Protein AF-A0A371X5X3-F1 (afdb_monomer_lite)

Radius of gyration: 15.96 Å; chains: 1; bounding box: 34×30×43 Å

Structure (mmCIF, N/CA/C/O backbone):
data_AF-A0A371X5X3-F1
#
_entry.id   AF-A0A371X5X3-F1
#
loop_
_atom_site.group_PDB
_atom_site.id
_atom_site.type_symbol
_atom_site.label_atom_id
_atom_site.label_alt_id
_atom_site.label_comp_id
_atom_site.label_asym_id
_atom_site.label_entity_id
_atom_site.label_seq_id
_atom_site.pdbx_PDB_ins_code
_atom_site.Cartn_x
_atom_site.Cartn_y
_atom_site.Cartn_z
_atom_site.occupancy
_atom_site.B_iso_or_equiv
_atom_site.auth_seq_id
_atom_site.auth_comp_id
_atom_site.auth_asym_id
_atom_site.auth_atom_id
_atom_site.pdbx_PDB_model_num
ATOM 1 N N . MET A 1 1 ? -7.468 -20.467 -25.601 1.00 44.75 1 MET A N 1
ATOM 2 C CA . MET A 1 1 ? -7.255 -19.458 -24.542 1.00 44.75 1 MET A CA 1
ATOM 3 C C . MET A 1 1 ? -5.903 -19.733 -23.915 1.00 44.75 1 MET A C 1
ATOM 5 O O . MET A 1 1 ? -5.757 -20.748 -23.249 1.00 44.75 1 MET A O 1
ATOM 9 N N . THR A 1 2 ? -4.894 -18.922 -24.226 1.00 41.81 2 THR A N 1
ATOM 10 C CA . THR A 1 2 ? -3.538 -19.065 -23.675 1.00 41.81 2 THR A CA 1
ATOM 11 C C . THR A 1 2 ? -3.431 -18.261 -22.377 1.00 41.81 2 THR A C 1
ATOM 13 O O . THR A 1 2 ? -4.088 -17.234 -22.216 1.00 41.81 2 THR A O 1
ATOM 16 N N . TYR A 1 3 ? -2.597 -18.715 -21.437 1.00 39.84 3 TYR A N 1
ATOM 17 C CA . TYR A 1 3 ? -2.362 -18.046 -20.145 1.00 39.84 3 TYR A CA 1
ATOM 18 C C . TYR A 1 3 ? -1.905 -16.574 -20.273 1.00 39.84 3 TYR A C 1
ATOM 20 O O . TYR A 1 3 ? -2.027 -15.816 -19.317 1.00 39.84 3 TYR A O 1
ATOM 28 N N . ALA A 1 4 ? -1.442 -16.151 -21.455 1.00 45.56 4 ALA A N 1
ATOM 29 C CA . ALA A 1 4 ? -1.018 -14.784 -21.753 1.00 45.56 4 ALA A CA 1
ATOM 30 C C . ALA A 1 4 ? -2.176 -13.764 -21.847 1.00 45.56 4 ALA A C 1
ATOM 32 O O . ALA A 1 4 ? -1.955 -12.571 -21.652 1.00 45.56 4 ALA A O 1
ATOM 33 N N . ASP A 1 5 ? -3.414 -14.203 -22.104 1.00 39.03 5 ASP A N 1
ATOM 34 C CA . ASP A 1 5 ? -4.563 -13.289 -22.227 1.00 39.03 5 ASP A CA 1
ATOM 35 C C . ASP A 1 5 ? -5.217 -12.937 -20.877 1.00 39.03 5 ASP A C 1
ATOM 37 O O . ASP A 1 5 ? -5.933 -11.940 -20.776 1.00 39.03 5 ASP A O 1
ATOM 41 N N . LEU A 1 6 ? -4.938 -13.701 -19.812 1.00 42.25 6 LEU A N 1
ATOM 42 C CA . LEU A 1 6 ? -5.361 -13.353 -18.447 1.00 42.25 6 LEU A CA 1
ATOM 43 C C . LEU A 1 6 ? -4.481 -12.259 -17.821 1.00 42.25 6 LEU A C 1
ATOM 45 O O . LEU A 1 6 ? -4.960 -11.506 -16.973 1.00 42.25 6 LEU A O 1
ATOM 49 N N . ASP A 1 7 ? -3.237 -12.118 -18.282 1.00 44.16 7 ASP A N 1
ATOM 50 C CA . ASP A 1 7 ? -2.264 -11.157 -17.744 1.00 44.16 7 ASP A CA 1
ATOM 51 C C . ASP A 1 7 ? -2.557 -9.709 -18.193 1.00 44.16 7 ASP A C 1
ATOM 53 O O . ASP A 1 7 ? -2.294 -8.734 -17.489 1.00 44.16 7 ASP A O 1
ATOM 57 N N . ARG A 1 8 ? -3.253 -9.545 -19.328 1.00 40.62 8 ARG A N 1
ATOM 58 C CA . ARG A 1 8 ? -3.649 -8.233 -19.873 1.00 40.62 8 ARG A CA 1
ATOM 59 C C . ARG A 1 8 ? -4.750 -7.509 -19.094 1.00 40.62 8 ARG A C 1
ATOM 61 O O . ARG A 1 8 ? -4.999 -6.339 -19.366 1.00 40.62 8 ARG A O 1
ATOM 68 N N . ARG A 1 9 ? -5.406 -8.151 -18.119 1.00 38.16 9 ARG A N 1
ATOM 69 C CA . ARG A 1 9 ? -6.354 -7.477 -17.204 1.00 38.16 9 ARG A CA 1
ATOM 70 C C . ARG A 1 9 ? -5.697 -6.934 -15.933 1.00 38.16 9 ARG A C 1
ATOM 72 O O . ARG A 1 9 ? -6.366 -6.257 -15.156 1.00 38.16 9 ARG A O 1
ATOM 79 N N . VAL A 1 10 ? -4.394 -7.161 -15.752 1.00 45.97 10 VAL A N 1
ATOM 80 C CA . VAL A 1 10 ? -3.581 -6.514 -14.711 1.00 45.97 10 VAL A CA 1
ATOM 81 C C . VAL A 1 10 ? -2.675 -5.448 -15.338 1.00 45.97 10 VAL A C 1
ATOM 83 O O . VAL A 1 10 ? -1.577 -5.176 -14.871 1.00 45.97 10 VAL A O 1
ATOM 86 N N . THR A 1 11 ? -3.129 -4.762 -16.388 1.00 46.25 11 THR A N 1
ATOM 87 C CA . THR A 1 11 ? -2.542 -3.463 -16.724 1.00 46.25 11 THR A CA 1
ATOM 88 C C . THR A 1 11 ? -2.871 -2.493 -15.593 1.00 46.25 11 THR A C 1
ATOM 90 O O . THR A 1 11 ? -3.970 -1.940 -15.544 1.00 46.25 11 THR A O 1
ATOM 93 N N . ARG A 1 12 ? -1.919 -2.237 -14.691 1.00 53.72 12 ARG A N 1
ATOM 94 C CA . ARG A 1 12 ? -1.919 -1.012 -13.877 1.00 53.72 12 ARG A CA 1
ATOM 95 C C . ARG A 1 12 ? -0.737 -0.119 -14.253 1.00 53.72 12 ARG A C 1
ATOM 97 O O . ARG A 1 12 ? 0.313 -0.226 -13.629 1.00 53.72 12 ARG A O 1
ATOM 104 N N . PRO A 1 13 ? -0.915 0.776 -15.239 1.00 53.69 13 PRO A N 1
ATOM 105 C CA . PRO A 1 13 ? 0.041 1.821 -15.573 1.00 53.69 13 PRO A CA 1
ATOM 106 C C . PRO A 1 13 ? -0.515 3.229 -15.263 1.00 53.69 13 PRO A C 1
ATOM 108 O O . PRO A 1 13 ? -1.724 3.443 -15.220 1.00 53.69 13 PRO A O 1
ATOM 111 N N . ALA A 1 14 ? 0.408 4.176 -15.056 1.00 48.75 14 ALA A N 1
ATOM 112 C CA . ALA A 1 14 ? 0.231 5.604 -14.754 1.00 48.75 14 ALA A CA 1
ATOM 113 C C . ALA A 1 14 ? -0.735 5.954 -13.598 1.00 48.75 14 ALA A C 1
ATOM 115 O O . ALA A 1 14 ? -1.873 6.373 -13.801 1.00 48.75 14 ALA A O 1
ATOM 116 N N . GLY A 1 15 ? -0.211 5.886 -12.366 1.00 63.66 15 GLY A N 1
ATOM 117 C CA . GLY A 1 15 ? -0.808 6.533 -11.193 1.00 63.66 15 GLY A CA 1
ATOM 118 C C . GLY A 1 15 ? -1.785 5.658 -10.417 1.00 63.66 15 GLY A C 1
ATOM 119 O O . GLY A 1 15 ? -2.845 6.141 -10.017 1.00 63.66 15 GLY A O 1
ATOM 120 N N . PHE A 1 16 ? -1.435 4.388 -10.179 1.00 81.31 16 PHE A N 1
ATOM 121 C CA . PHE A 1 16 ? -2.234 3.517 -9.324 1.00 81.31 16 PHE A CA 1
ATOM 122 C C . PHE A 1 16 ? -2.420 4.167 -7.950 1.00 81.31 16 PHE A C 1
ATOM 124 O O . PHE A 1 16 ? -1.448 4.442 -7.242 1.00 81.31 16 PHE A O 1
ATOM 131 N N . LYS A 1 17 ? -3.687 4.405 -7.606 1.00 86.94 17 LYS A N 1
ATOM 132 C CA . LYS A 1 17 ? -4.132 4.963 -6.333 1.00 86.94 17 LYS A CA 1
ATOM 133 C C . LYS A 1 17 ? -5.342 4.188 -5.841 1.00 86.94 17 LYS A C 1
ATOM 135 O O . LYS A 1 17 ? -6.270 3.903 -6.597 1.00 86.94 17 LYS A O 1
ATOM 140 N N . LEU A 1 18 ? -5.327 3.848 -4.566 1.00 86.56 18 LEU A N 1
ATOM 141 C CA . LEU A 1 18 ? -6.455 3.288 -3.849 1.00 86.56 18 LEU A CA 1
ATOM 142 C C . LEU A 1 18 ? -7.324 4.419 -3.300 1.00 86.56 18 LEU A C 1
ATOM 144 O O . LEU A 1 18 ? -6.840 5.488 -2.925 1.00 86.56 18 LEU A O 1
ATOM 148 N N . ASN A 1 19 ? -8.629 4.171 -3.215 1.00 85.31 19 ASN A N 1
ATOM 149 C CA . ASN A 1 19 ? -9.521 5.100 -2.539 1.00 85.31 19 ASN A CA 1
ATOM 150 C C . ASN A 1 19 ? -9.245 5.075 -1.028 1.00 85.31 19 ASN A C 1
ATOM 152 O O . ASN A 1 19 ? -9.337 4.022 -0.389 1.00 85.31 19 ASN A O 1
ATOM 156 N N . LEU A 1 20 ? -8.928 6.240 -0.469 1.00 81.81 20 LEU A N 1
ATOM 157 C CA . LEU A 1 20 ? -8.707 6.423 0.956 1.00 81.81 20 LEU A CA 1
ATOM 158 C C . LEU A 1 20 ? -9.894 7.200 1.542 1.00 81.81 20 LEU A C 1
ATOM 160 O O . LEU A 1 20 ? -10.083 8.363 1.180 1.00 81.81 20 LEU A O 1
ATOM 164 N N . PRO A 1 21 ? -10.674 6.606 2.458 1.00 82.81 21 PRO A N 1
ATOM 165 C CA . PRO A 1 21 ? -11.733 7.347 3.122 1.00 82.81 21 PRO A CA 1
ATOM 166 C C . PRO A 1 21 ? -11.147 8.484 3.989 1.00 82.81 21 PRO A C 1
ATOM 168 O O . PRO A 1 21 ? -10.019 8.373 4.486 1.00 82.81 21 PRO A O 1
ATOM 171 N N . PRO A 1 22 ? -11.873 9.604 4.158 1.00 81.12 22 PRO A N 1
ATOM 172 C CA . PRO A 1 22 ? -11.349 10.812 4.805 1.00 81.12 22 PRO A CA 1
ATOM 173 C C . PRO A 1 22 ? -10.964 10.597 6.276 1.00 81.12 22 PRO A C 1
ATOM 175 O O . PRO A 1 22 ? -10.059 11.257 6.786 1.00 81.12 22 PRO A O 1
ATOM 178 N N . ASP A 1 23 ? -11.590 9.633 6.941 1.00 85.19 23 ASP A N 1
ATOM 179 C CA . ASP A 1 23 ? -11.364 9.213 8.325 1.00 85.19 23 ASP A CA 1
ATOM 180 C C . ASP A 1 23 ? -10.349 8.061 8.460 1.00 85.19 23 ASP A C 1
ATOM 182 O O . ASP A 1 23 ? -10.113 7.563 9.561 1.00 85.19 23 ASP A O 1
ATOM 186 N N . ALA A 1 24 ? -9.692 7.649 7.368 1.00 85.56 24 ALA A N 1
ATOM 187 C CA . ALA A 1 24 ? -8.715 6.567 7.411 1.00 85.56 24 ALA A CA 1
ATOM 188 C C . ALA A 1 24 ? -7.581 6.849 8.407 1.00 85.56 24 ALA A C 1
ATOM 190 O O . ALA A 1 24 ? -6.971 7.928 8.389 1.00 85.56 24 ALA A O 1
ATOM 191 N N . SER A 1 25 ? -7.238 5.835 9.209 1.00 91.00 25 SER A N 1
ATOM 192 C CA . SER A 1 25 ? -6.193 5.937 10.226 1.00 91.00 25 SER A CA 1
ATOM 193 C C . SER A 1 25 ? -4.835 6.304 9.620 1.00 91.00 25 SER A C 1
ATOM 195 O O . SER A 1 25 ? -4.511 5.950 8.482 1.00 91.00 25 SER A O 1
ATOM 197 N N . LYS A 1 26 ? -3.970 6.954 10.409 1.00 90.19 26 LYS A N 1
ATOM 198 C CA . LYS A 1 26 ? -2.595 7.278 9.987 1.00 90.19 26 LYS A CA 1
ATOM 199 C C . LYS A 1 26 ? -1.837 6.038 9.486 1.00 90.19 26 LYS A C 1
ATOM 201 O O . LYS A 1 26 ? -1.099 6.131 8.507 1.00 90.19 26 LYS A O 1
ATOM 206 N N . ALA A 1 27 ? -2.047 4.880 10.115 1.00 90.56 27 ALA A N 1
ATOM 207 C CA . ALA A 1 27 ? -1.426 3.619 9.711 1.00 90.56 27 ALA A CA 1
ATOM 208 C C . ALA A 1 27 ? -1.916 3.146 8.331 1.00 90.56 27 ALA A C 1
ATOM 210 O O . ALA A 1 27 ? -1.098 2.753 7.493 1.00 90.56 27 ALA A O 1
ATOM 211 N N . ARG A 1 28 ? -3.224 3.245 8.059 1.00 91.50 28 ARG A N 1
ATOM 212 C CA . ARG A 1 28 ? -3.812 2.919 6.753 1.00 91.50 28 ARG A CA 1
ATOM 213 C C . ARG A 1 28 ? -3.297 3.832 5.650 1.00 91.50 28 ARG A C 1
ATOM 215 O O . ARG A 1 28 ? -2.911 3.337 4.599 1.00 91.50 28 ARG A O 1
ATOM 222 N N . ARG A 1 29 ? -3.184 5.138 5.911 1.00 90.25 29 ARG A N 1
ATOM 223 C CA . ARG A 1 29 ? -2.612 6.104 4.952 1.00 90.25 29 ARG A CA 1
ATOM 224 C C . ARG A 1 29 ? -1.173 5.761 4.572 1.00 90.25 29 ARG A C 1
ATOM 226 O O . ARG A 1 29 ? -0.824 5.747 3.396 1.00 90.25 29 ARG A O 1
ATOM 233 N N . ILE A 1 30 ? -0.338 5.461 5.568 1.00 89.56 30 ILE A N 1
ATOM 234 C CA . ILE A 1 30 ? 1.079 5.132 5.355 1.00 89.56 30 ILE A CA 1
ATOM 235 C C . ILE A 1 30 ? 1.226 3.832 4.563 1.00 89.56 30 ILE A C 1
ATOM 237 O O . ILE A 1 30 ? 2.002 3.773 3.611 1.00 89.56 30 ILE A O 1
ATOM 241 N N . THR A 1 31 ? 0.512 2.781 4.964 1.00 92.81 31 THR A N 1
ATOM 242 C CA . THR A 1 31 ? 0.621 1.466 4.315 1.00 92.81 31 THR A CA 1
ATOM 243 C C . THR A 1 31 ? 0.027 1.462 2.914 1.00 92.81 31 THR A C 1
ATOM 245 O O . THR A 1 31 ? 0.623 0.863 2.023 1.00 92.81 31 THR A O 1
ATOM 248 N N . GLN A 1 32 ? -1.066 2.196 2.693 1.00 92.00 32 GLN A N 1
ATOM 249 C CA . GLN A 1 32 ? -1.612 2.436 1.362 1.00 92.00 32 GLN A CA 1
ATOM 250 C C . GLN A 1 32 ? -0.579 3.098 0.454 1.00 92.00 32 GLN A C 1
ATOM 252 O O . GLN A 1 32 ? -0.276 2.552 -0.601 1.00 92.00 32 GLN A O 1
ATOM 257 N N . ARG A 1 33 ? -0.004 4.231 0.880 1.00 91.44 33 ARG A N 1
ATOM 258 C CA . ARG A 1 33 ? 0.992 4.954 0.082 1.00 91.44 33 ARG A CA 1
ATOM 259 C C . ARG A 1 33 ? 2.171 4.055 -0.285 1.00 91.44 33 ARG A C 1
ATOM 261 O O . ARG A 1 33 ? 2.563 4.010 -1.439 1.00 91.44 33 ARG A O 1
ATOM 268 N N . LYS A 1 34 ? 2.690 3.275 0.670 1.00 92.56 34 LYS A N 1
ATOM 269 C CA . LYS A 1 34 ? 3.777 2.316 0.404 1.00 92.56 34 LYS A CA 1
ATOM 270 C C . LYS A 1 34 ? 3.398 1.264 -0.639 1.00 92.56 34 LYS A C 1
ATOM 272 O O . LYS A 1 34 ? 4.241 0.872 -1.436 1.00 92.56 34 LYS A O 1
ATOM 277 N N . TYR A 1 35 ? 2.156 0.787 -0.617 1.00 94.31 35 TYR A N 1
ATOM 278 C CA . TYR A 1 35 ? 1.674 -0.166 -1.609 1.00 94.31 35 TYR A CA 1
ATOM 279 C C . TYR A 1 35 ? 1.491 0.483 -2.985 1.00 94.31 35 TYR A C 1
ATOM 281 O O . TYR A 1 35 ? 1.910 -0.093 -3.983 1.00 94.31 35 TYR A O 1
ATOM 289 N N . GLU A 1 36 ? 0.938 1.694 -3.042 1.00 92.38 36 GLU A N 1
ATOM 290 C CA . GLU A 1 36 ? 0.826 2.471 -4.279 1.00 92.38 36 GLU A CA 1
ATOM 291 C C . GLU A 1 36 ? 2.196 2.763 -4.893 1.00 92.38 36 GLU A C 1
ATOM 293 O O . GLU A 1 36 ? 2.396 2.508 -6.078 1.00 92.38 36 GLU A O 1
ATOM 298 N N . ASP A 1 37 ? 3.153 3.224 -4.086 1.00 91.19 37 ASP A N 1
ATOM 299 C CA . ASP A 1 37 ? 4.528 3.495 -4.506 1.00 91.19 37 ASP A CA 1
ATOM 300 C C . ASP A 1 37 ? 5.191 2.221 -5.062 1.00 91.19 37 ASP A C 1
ATOM 302 O O . ASP A 1 37 ? 5.816 2.268 -6.120 1.00 91.19 37 ASP A O 1
ATOM 306 N N . ALA A 1 38 ? 4.994 1.063 -4.417 1.00 91.50 38 ALA A N 1
ATOM 307 C CA . ALA A 1 38 ? 5.540 -0.215 -4.883 1.00 91.50 38 ALA A CA 1
ATOM 308 C C . ALA A 1 38 ? 4.927 -0.680 -6.216 1.00 91.50 38 ALA A C 1
ATOM 310 O O . ALA A 1 38 ? 5.640 -1.194 -7.072 1.00 91.50 38 ALA A O 1
ATOM 311 N N . VAL A 1 39 ? 3.621 -0.477 -6.420 1.00 90.62 39 VAL A N 1
ATOM 312 C CA . VAL A 1 39 ? 2.956 -0.792 -7.697 1.00 90.62 39 VAL A CA 1
ATOM 313 C C . VAL A 1 39 ? 3.418 0.161 -8.798 1.00 90.62 39 VAL A C 1
ATOM 315 O O . VAL A 1 39 ? 3.701 -0.274 -9.910 1.00 90.62 39 VAL A O 1
ATOM 318 N N . ASN A 1 40 ? 3.523 1.456 -8.498 1.00 88.12 40 ASN A N 1
ATOM 319 C CA . ASN A 1 40 ? 3.941 2.462 -9.472 1.00 88.12 40 ASN A CA 1
ATOM 320 C C . ASN A 1 40 ? 5.427 2.326 -9.850 1.00 88.12 40 ASN A C 1
ATOM 322 O O . ASN A 1 40 ? 5.781 2.615 -10.990 1.00 88.12 40 ASN A O 1
ATOM 326 N N . ALA A 1 41 ? 6.283 1.834 -8.949 1.00 86.19 41 ALA A N 1
ATOM 327 C CA . ALA A 1 41 ? 7.691 1.548 -9.242 1.00 86.19 41 ALA A CA 1
ATOM 328 C C . ALA A 1 41 ? 7.878 0.482 -10.338 1.00 86.19 41 ALA A C 1
ATOM 330 O O . ALA A 1 41 ? 8.900 0.478 -11.018 1.00 86.19 41 ALA A O 1
ATOM 331 N N . MET A 1 42 ? 6.881 -0.382 -10.545 1.00 86.19 42 MET A N 1
ATOM 332 C CA . MET A 1 42 ? 6.888 -1.423 -11.578 1.00 86.19 42 MET A CA 1
ATOM 333 C C . MET A 1 42 ? 6.374 -0.937 -12.944 1.00 86.19 42 MET A C 1
ATOM 335 O O . MET A 1 42 ? 6.330 -1.713 -13.891 1.00 86.19 42 MET A O 1
ATOM 339 N N . ALA A 1 43 ? 5.954 0.327 -13.074 1.00 81.81 43 ALA A N 1
ATOM 340 C CA . ALA A 1 43 ? 5.336 0.839 -14.301 1.00 81.81 43 ALA A CA 1
ATOM 341 C C . ALA A 1 43 ? 6.338 1.153 -15.436 1.00 81.81 43 ALA A C 1
ATOM 343 O O . ALA A 1 43 ? 5.918 1.579 -16.512 1.00 81.81 43 ALA A O 1
ATOM 344 N N . GLY A 1 44 ? 7.643 0.983 -15.204 1.00 79.12 44 GLY A N 1
ATOM 345 C CA . GLY A 1 44 ? 8.706 1.262 -16.171 1.00 79.12 44 GLY A CA 1
ATOM 346 C C . GLY A 1 44 ? 9.366 0.002 -16.743 1.00 79.12 44 GLY A C 1
ATOM 347 O O . GLY A 1 44 ? 9.156 -1.097 -16.233 1.00 79.12 44 GLY A O 1
ATOM 348 N N . PRO A 1 45 ? 10.190 0.147 -17.796 1.00 80.75 45 PRO A N 1
ATOM 349 C CA . PRO A 1 45 ? 11.041 -0.938 -18.265 1.00 80.75 45 PRO A CA 1
ATOM 350 C C . PRO A 1 45 ? 12.041 -1.327 -17.167 1.00 80.75 45 PRO A C 1
ATOM 352 O O . PRO A 1 45 ? 12.752 -0.476 -16.633 1.00 8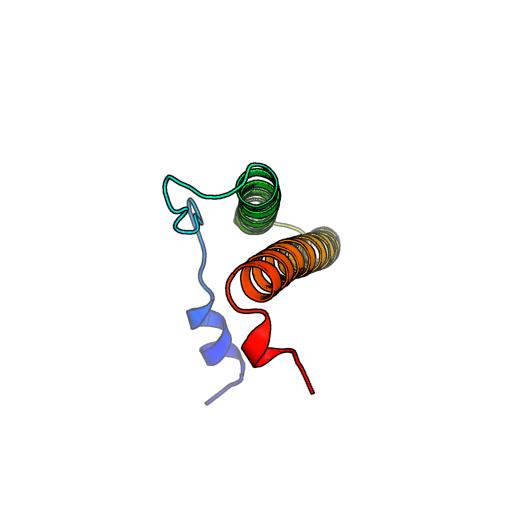0.75 45 PRO A O 1
ATOM 355 N N . MET A 1 46 ? 12.085 -2.614 -16.831 1.00 87.94 46 MET A N 1
ATOM 356 C CA . MET A 1 46 ? 12.979 -3.192 -15.825 1.00 87.94 46 MET A CA 1
ATOM 357 C C . MET A 1 46 ? 13.571 -4.494 -16.367 1.00 87.94 46 MET A C 1
ATOM 359 O O . MET A 1 46 ? 12.928 -5.188 -17.158 1.00 87.94 46 MET A O 1
ATOM 363 N N . ASP A 1 47 ? 14.784 -4.838 -15.937 1.00 92.38 47 ASP A N 1
ATOM 364 C CA . ASP A 1 47 ? 15.332 -6.171 -16.180 1.00 92.38 47 ASP A CA 1
ATOM 365 C C . ASP A 1 47 ? 14.628 -7.240 -15.317 1.00 92.38 47 ASP A C 1
ATOM 367 O O . ASP A 1 47 ? 13.873 -6.939 -14.386 1.00 92.38 47 ASP A O 1
ATOM 371 N N . ALA A 1 48 ? 14.858 -8.514 -15.645 1.00 86.12 48 ALA A N 1
ATOM 372 C CA . ALA A 1 48 ? 14.186 -9.634 -14.990 1.00 86.12 48 ALA A CA 1
ATOM 373 C C . ALA A 1 48 ? 14.510 -9.748 -13.489 1.00 86.12 48 ALA A C 1
ATOM 375 O O . ALA A 1 48 ? 13.656 -10.180 -12.714 1.00 86.12 48 ALA A O 1
ATOM 376 N N . GLU A 1 49 ? 15.715 -9.364 -13.066 1.00 90.88 49 GLU A N 1
ATOM 377 C CA . GLU A 1 49 ? 16.126 -9.450 -11.662 1.00 90.88 49 GLU A CA 1
ATOM 378 C C . GLU A 1 49 ? 15.466 -8.343 -10.834 1.00 90.88 49 GLU A C 1
ATOM 380 O O . GLU A 1 49 ? 14.823 -8.603 -9.815 1.00 90.88 49 GLU A O 1
ATOM 385 N N . SER A 1 50 ? 15.508 -7.114 -11.342 1.00 88.81 50 SER A N 1
ATOM 386 C CA . SER A 1 50 ? 14.837 -5.948 -10.773 1.00 88.81 50 SER A CA 1
ATOM 387 C C . SER A 1 50 ? 13.329 -6.165 -10.687 1.00 88.81 50 SER A C 1
ATOM 389 O O . SER A 1 50 ? 12.707 -5.794 -9.691 1.00 88.81 50 SER A O 1
ATOM 391 N N . TRP A 1 51 ? 12.738 -6.832 -11.683 1.00 88.06 51 TRP A N 1
ATOM 392 C CA . TRP A 1 51 ? 11.323 -7.194 -11.671 1.00 88.06 51 TRP A CA 1
ATOM 393 C C . TRP A 1 51 ? 10.968 -8.146 -10.523 1.00 88.06 51 TRP A C 1
ATOM 395 O O . TRP A 1 51 ? 9.966 -7.942 -9.837 1.00 88.06 51 TRP A O 1
ATOM 405 N N . ARG A 1 52 ? 11.794 -9.168 -10.257 1.00 87.69 52 ARG A N 1
ATOM 406 C CA . ARG A 1 52 ? 11.567 -10.113 -9.145 1.00 87.69 52 ARG A CA 1
ATOM 407 C C . ARG A 1 52 ? 11.668 -9.427 -7.788 1.00 87.69 52 ARG A C 1
ATOM 409 O O . ARG A 1 52 ? 10.827 -9.667 -6.923 1.00 87.69 52 ARG A O 1
ATOM 416 N N . VAL A 1 53 ? 12.657 -8.552 -7.616 1.00 90.81 53 VAL A N 1
ATOM 417 C CA . VAL A 1 53 ? 12.813 -7.755 -6.392 1.00 90.81 53 VAL A CA 1
ATOM 418 C C . VAL A 1 53 ? 11.617 -6.817 -6.199 1.00 90.81 53 VAL A C 1
ATOM 420 O O . VAL A 1 53 ? 11.071 -6.729 -5.097 1.00 90.81 53 VAL A O 1
ATOM 423 N N . ALA A 1 54 ? 11.164 -6.156 -7.268 1.00 89.12 54 ALA A N 1
ATOM 424 C CA . ALA A 1 54 ? 10.008 -5.269 -7.224 1.00 89.12 54 ALA A CA 1
ATOM 425 C C . ALA A 1 54 ? 8.708 -6.024 -6.893 1.00 89.12 54 ALA A C 1
ATOM 427 O O . ALA A 1 54 ? 7.922 -5.545 -6.075 1.00 89.12 54 ALA A O 1
ATOM 428 N N . LEU A 1 55 ? 8.516 -7.229 -7.442 1.00 90.75 55 LEU A N 1
ATOM 429 C CA . LEU A 1 55 ? 7.386 -8.105 -7.113 1.00 90.75 55 LEU A CA 1
ATOM 430 C C . LEU A 1 55 ? 7.361 -8.498 -5.631 1.00 90.75 55 LEU A C 1
ATOM 432 O O . LEU A 1 55 ? 6.312 -8.420 -4.992 1.00 90.75 55 LEU A O 1
ATOM 436 N N . ASP A 1 56 ? 8.500 -8.893 -5.061 1.00 92.25 56 ASP A N 1
ATOM 437 C CA . ASP A 1 56 ? 8.573 -9.236 -3.637 1.00 92.25 56 ASP A CA 1
ATOM 438 C C . ASP A 1 56 ? 8.286 -8.012 -2.749 1.00 92.25 56 ASP A C 1
ATOM 440 O O . ASP A 1 56 ? 7.508 -8.086 -1.792 1.00 92.25 56 ASP A O 1
ATOM 444 N N . ALA A 1 57 ? 8.830 -6.843 -3.104 1.00 90.88 57 ALA A N 1
ATOM 445 C CA . ALA A 1 57 ? 8.539 -5.591 -2.409 1.00 90.88 57 ALA A CA 1
ATOM 446 C C . ALA A 1 57 ? 7.045 -5.216 -2.485 1.00 90.88 57 ALA A C 1
ATOM 448 O O . ALA A 1 57 ? 6.444 -4.832 -1.473 1.00 90.88 57 ALA A O 1
ATOM 449 N N . GLN A 1 58 ? 6.431 -5.375 -3.659 1.00 94.25 58 GLN A N 1
ATOM 450 C CA . GLN A 1 58 ? 5.006 -5.150 -3.886 1.00 94.25 58 GLN A CA 1
ATOM 451 C C . GLN A 1 58 ? 4.149 -6.110 -3.050 1.00 94.25 58 GLN A C 1
ATOM 453 O O . GLN A 1 58 ? 3.182 -5.668 -2.421 1.00 94.25 58 GLN A O 1
ATOM 458 N N . ASP A 1 59 ? 4.508 -7.395 -2.968 1.00 94.44 59 ASP A N 1
ATOM 459 C CA . ASP A 1 59 ? 3.759 -8.369 -2.172 1.00 94.44 59 ASP A CA 1
ATOM 460 C C . ASP A 1 59 ? 3.868 -8.093 -0.666 1.00 94.44 59 ASP A C 1
ATOM 462 O O . ASP A 1 59 ? 2.861 -8.119 0.048 1.00 94.44 59 ASP A O 1
ATOM 466 N N . ARG A 1 60 ? 5.055 -7.719 -0.171 1.00 95.00 60 ARG A N 1
ATOM 467 C CA . ARG A 1 60 ? 5.228 -7.275 1.224 1.00 95.00 60 ARG A CA 1
ATOM 468 C C . ARG A 1 60 ? 4.361 -6.058 1.538 1.00 95.00 60 ARG A C 1
ATOM 470 O O . ARG A 1 60 ? 3.690 -6.025 2.573 1.00 95.00 60 ARG A O 1
ATOM 477 N N . ALA A 1 61 ? 4.342 -5.062 0.652 1.00 93.50 61 ALA A N 1
ATOM 478 C CA . ALA A 1 61 ? 3.519 -3.869 0.828 1.00 93.50 61 ALA A CA 1
ATOM 479 C C . ALA A 1 61 ? 2.016 -4.205 0.806 1.00 93.50 61 ALA A C 1
ATOM 481 O O . ALA A 1 61 ? 1.268 -3.728 1.664 1.00 93.50 61 ALA A O 1
ATOM 482 N N . ARG A 1 62 ? 1.592 -5.101 -0.095 1.00 95.06 62 ARG A N 1
ATOM 483 C CA . ARG A 1 62 ? 0.216 -5.609 -0.187 1.00 95.06 62 ARG A CA 1
ATOM 484 C C . ARG A 1 62 ? -0.226 -6.309 1.098 1.00 95.06 62 ARG A C 1
ATOM 486 O O . ARG A 1 62 ? -1.295 -6.002 1.623 1.00 95.06 62 ARG A O 1
ATOM 493 N N . ARG A 1 63 ? 0.597 -7.221 1.631 1.00 95.81 63 ARG A N 1
ATOM 494 C CA . ARG A 1 63 ? 0.316 -7.941 2.886 1.00 95.81 63 ARG A CA 1
ATOM 495 C C . ARG A 1 63 ? 0.216 -6.988 4.073 1.00 95.81 63 ARG A C 1
ATOM 497 O O . ARG A 1 63 ? -0.716 -7.106 4.862 1.00 95.81 63 ARG A O 1
ATOM 504 N N . ASN A 1 64 ? 1.123 -6.016 4.169 1.00 95.75 64 ASN A N 1
ATOM 505 C CA . ASN A 1 64 ? 1.096 -5.013 5.235 1.00 95.75 64 ASN A CA 1
ATOM 506 C C . ASN A 1 64 ? -0.168 -4.150 5.184 1.00 95.75 64 ASN A C 1
ATOM 508 O O . ASN A 1 64 ? -0.791 -3.918 6.219 1.00 95.75 64 ASN A O 1
ATOM 512 N N . TYR A 1 65 ? -0.574 -3.706 3.992 1.00 95.06 65 TYR A N 1
ATOM 513 C CA . TYR A 1 65 ? -1.824 -2.970 3.821 1.00 95.06 65 TYR A CA 1
ATOM 514 C C . TYR A 1 65 ? -3.040 -3.820 4.222 1.00 95.06 65 TYR A C 1
ATOM 516 O O . TYR A 1 65 ? -3.869 -3.377 5.016 1.00 95.06 65 TYR A O 1
ATOM 524 N N . GLY A 1 66 ? -3.100 -5.076 3.765 1.00 95.19 66 GLY A N 1
ATOM 525 C CA . GLY A 1 66 ? -4.155 -6.019 4.147 1.00 95.19 66 GLY A CA 1
ATOM 526 C C . GLY A 1 66 ? -4.216 -6.288 5.655 1.00 95.19 66 GLY A C 1
ATOM 527 O O . GLY A 1 66 ? -5.302 -6.321 6.228 1.00 95.19 66 GLY A O 1
ATOM 528 N N . ALA A 1 67 ? -3.069 -6.408 6.326 1.00 96.31 67 ALA A N 1
ATOM 529 C CA . ALA A 1 67 ? -3.008 -6.596 7.774 1.00 96.31 67 ALA A CA 1
ATOM 530 C C . ALA A 1 67 ? -3.579 -5.395 8.547 1.00 96.31 67 ALA A C 1
ATOM 532 O O . ALA A 1 67 ? -4.269 -5.584 9.550 1.00 96.31 67 ALA A O 1
ATOM 533 N N . VAL A 1 68 ? -3.336 -4.166 8.075 1.00 95.06 68 VAL A N 1
ATOM 534 C CA . VAL A 1 68 ? -3.946 -2.966 8.668 1.00 95.06 68 VAL A CA 1
ATOM 535 C C . VAL A 1 68 ? -5.459 -2.981 8.479 1.00 95.06 68 VAL A C 1
ATOM 537 O O . VAL A 1 68 ? -6.174 -2.771 9.455 1.00 95.06 68 VAL A O 1
ATOM 540 N N . LEU A 1 69 ? -5.948 -3.297 7.274 1.00 93.38 69 LEU A N 1
ATOM 541 C CA . LEU A 1 69 ? -7.387 -3.397 7.016 1.00 93.38 69 LEU A CA 1
ATOM 542 C C . LEU A 1 69 ? -8.057 -4.434 7.922 1.00 93.38 69 LEU A C 1
ATOM 544 O O . LEU A 1 69 ? -9.072 -4.135 8.536 1.00 93.38 69 LEU A O 1
ATOM 548 N N . LEU A 1 70 ? -7.465 -5.621 8.064 1.00 94.25 70 LEU A N 1
ATOM 549 C CA . LEU A 1 70 ? -7.990 -6.671 8.943 1.00 94.25 70 LEU A CA 1
ATOM 550 C C . LEU A 1 70 ? -7.992 -6.251 10.416 1.00 94.25 70 LEU A C 1
ATOM 552 O O . LEU A 1 70 ? -8.926 -6.566 11.151 1.00 94.25 70 LEU A O 1
ATOM 556 N N . ARG A 1 71 ? -6.955 -5.538 10.865 1.00 93.06 71 ARG A N 1
ATOM 557 C CA . ARG A 1 71 ? -6.893 -5.015 12.232 1.00 93.06 71 ARG A CA 1
ATOM 558 C C . ARG A 1 71 ? -7.990 -3.980 12.483 1.00 93.06 71 ARG A C 1
ATOM 560 O O . ARG A 1 71 ? -8.655 -4.066 13.511 1.00 93.06 71 ARG A O 1
ATOM 567 N N . GLU A 1 72 ? -8.163 -3.019 11.579 1.00 92.06 72 GLU A N 1
ATOM 568 C CA . GLU A 1 72 ? -9.227 -2.009 11.669 1.00 92.06 72 GLU A CA 1
ATOM 569 C C . GLU A 1 72 ? -10.612 -2.662 11.627 1.00 92.06 72 GLU A C 1
ATOM 571 O O . GLU A 1 72 ? -11.508 -2.303 12.394 1.00 92.06 72 GLU A O 1
ATOM 576 N N . ASP A 1 73 ? -10.774 -3.682 10.785 1.00 91.50 73 ASP A N 1
ATOM 577 C CA . ASP A 1 73 ? -12.030 -4.407 10.683 1.00 91.50 73 ASP A CA 1
ATOM 578 C C . ASP A 1 73 ? -12.373 -5.147 11.973 1.00 91.50 73 ASP A C 1
ATOM 580 O O . 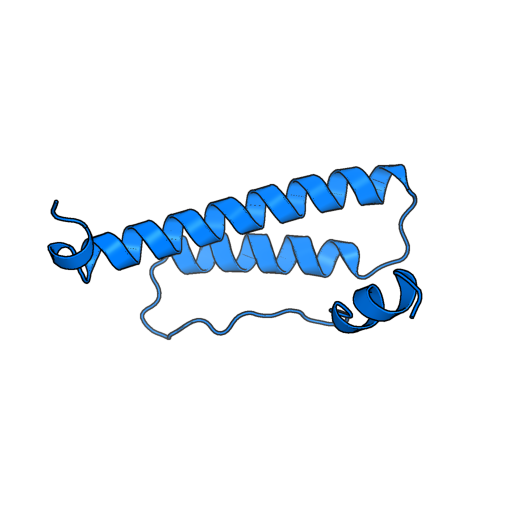ASP A 1 73 ? -13.484 -5.046 12.486 1.00 91.50 73 ASP A O 1
ATOM 584 N N . ARG A 1 74 ? -11.383 -5.813 12.572 1.00 92.25 74 ARG A N 1
ATOM 585 C CA . ARG A 1 74 ? -11.542 -6.490 13.861 1.00 92.25 74 ARG A CA 1
ATOM 586 C C . ARG A 1 74 ? -11.864 -5.525 15.000 1.00 92.25 74 ARG A C 1
ATOM 588 O O . ARG A 1 74 ? -12.572 -5.906 15.927 1.00 92.25 74 ARG A O 1
ATOM 595 N N . GLN A 1 75 ? -11.350 -4.297 14.949 1.00 90.00 75 GLN A N 1
ATOM 596 C CA . GLN A 1 75 ? -11.661 -3.260 15.936 1.00 90.00 75 GLN A CA 1
ATOM 597 C C . GLN A 1 75 ? -13.085 -2.718 15.776 1.00 90.00 75 GLN A C 1
ATOM 599 O O . GLN A 1 75 ? -13.754 -2.484 16.777 1.00 90.00 75 GLN A O 1
ATOM 604 N N . SER A 1 76 ? -13.554 -2.537 14.540 1.00 88.69 76 SER A N 1
ATOM 605 C CA . SER A 1 76 ? -14.897 -2.007 14.269 1.00 88.69 76 SER A CA 1
ATOM 606 C C . SER A 1 76 ? -16.001 -3.061 14.396 1.00 88.69 76 SER A C 1
ATOM 608 O O . SER A 1 76 ? -17.112 -2.746 14.816 1.00 88.69 76 SER A O 1
ATOM 610 N N . ARG A 1 77 ? -15.706 -4.324 14.067 1.00 88.12 77 ARG A N 1
ATOM 611 C CA . ARG A 1 77 ? -16.668 -5.436 14.053 1.00 88.12 77 ARG A CA 1
ATOM 612 C C . ARG A 1 77 ? -16.147 -6.651 14.832 1.00 88.12 77 ARG A C 1
ATOM 614 O O . ARG A 1 77 ? -16.023 -7.737 14.267 1.00 88.12 77 ARG A O 1
ATOM 621 N N . PRO A 1 78 ? -15.866 -6.520 16.143 1.00 90.06 78 PRO A N 1
ATOM 622 C CA . PRO A 1 78 ? -15.257 -7.599 16.9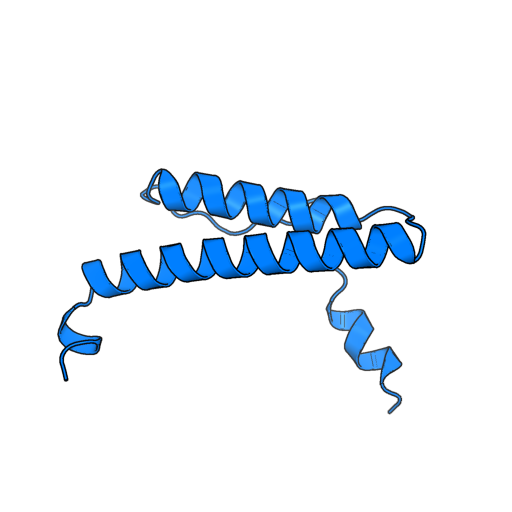26 1.00 90.06 78 PRO A CA 1
ATOM 623 C C . PRO A 1 78 ? -16.124 -8.863 16.997 1.00 90.06 78 PRO A C 1
ATOM 625 O O . PRO A 1 78 ? -15.584 -9.964 17.060 1.00 90.06 78 PRO A O 1
ATOM 628 N N . HIS A 1 79 ? -17.451 -8.721 16.921 1.00 90.31 79 HIS A N 1
ATOM 629 C CA . HIS A 1 79 ? -18.411 -9.828 16.961 1.00 90.31 79 HIS A CA 1
ATOM 630 C C . HIS A 1 79 ? -18.273 -10.807 15.784 1.00 90.31 79 HIS A C 1
ATOM 632 O O . HIS A 1 79 ? -18.583 -11.977 15.946 1.00 90.31 79 HIS A O 1
ATOM 638 N N . ILE A 1 80 ? -17.762 -10.367 14.626 1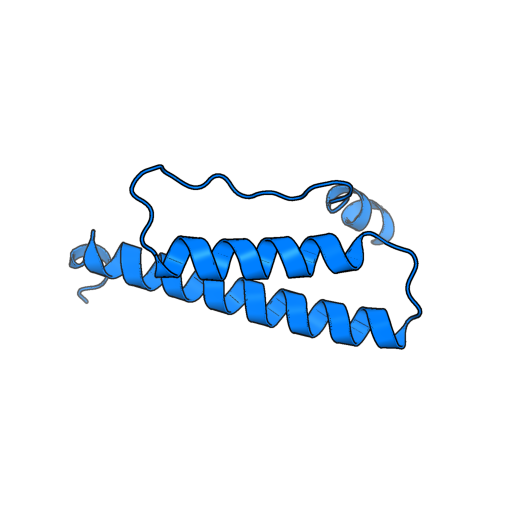.00 90.56 80 ILE A N 1
ATOM 639 C CA . ILE A 1 80 ? -17.499 -11.249 13.471 1.00 90.56 80 ILE A CA 1
ATOM 640 C C . ILE A 1 80 ? -16.318 -12.196 13.753 1.00 90.56 80 ILE A C 1
ATOM 642 O O . ILE A 1 80 ? -16.206 -13.263 13.156 1.00 90.56 80 ILE A O 1
ATOM 646 N N . TYR A 1 81 ? -15.428 -11.810 14.670 1.00 85.44 81 TYR A N 1
ATOM 647 C CA . TYR A 1 81 ? -14.188 -12.522 14.984 1.00 85.44 81 TYR A CA 1
ATOM 648 C C . TYR A 1 8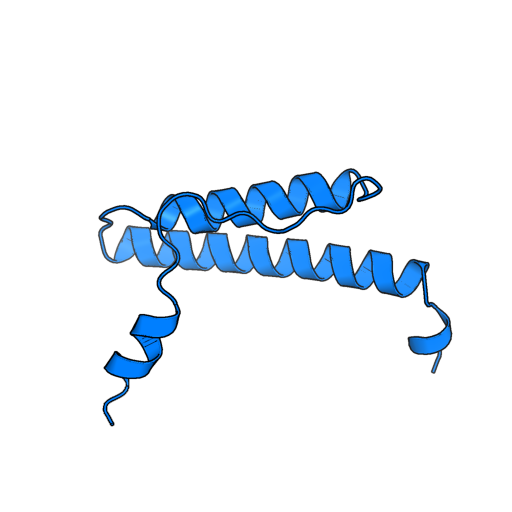1 ? -14.213 -13.227 16.346 1.00 85.44 81 TYR A C 1
ATOM 650 O O . TYR A 1 81 ? -13.234 -13.889 16.702 1.00 85.44 81 TYR A O 1
ATOM 658 N N . ALA A 1 82 ? -15.287 -13.058 17.118 1.00 77.94 82 ALA A N 1
ATOM 659 C CA . ALA A 1 82 ? -15.539 -13.836 18.320 1.00 77.94 82 ALA A CA 1
ATOM 660 C C . ALA A 1 82 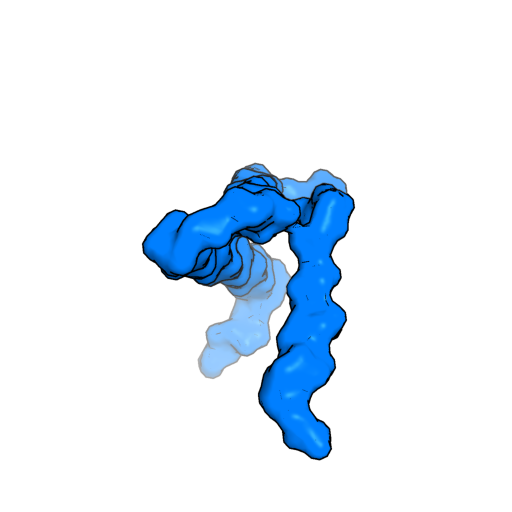? -16.008 -15.236 17.887 1.00 77.94 82 ALA A C 1
ATOM 662 O O . ALA A 1 82 ? -16.934 -15.352 17.088 1.00 77.94 82 ALA A O 1
ATOM 663 N N . LYS A 1 83 ? -15.304 -16.274 18.344 1.00 69.69 83 LYS A N 1
ATOM 664 C CA . LYS A 1 83 ? -15.648 -17.679 18.094 1.00 69.69 83 LYS A CA 1
ATOM 665 C C . LYS A 1 83 ? -16.596 -18.198 19.160 1.00 69.69 83 LYS A C 1
ATOM 667 O O . LYS A 1 83 ? -16.415 -17.773 20.322 1.00 69.69 83 LYS A O 1
#

pLDDT: mean 81.53, std 17.56, range [38.16, 96.31]

Secondary structure (DSSP, 8-state):
--THHHHGGG---S-------TT--HHHHHHHHHHHHHHHHTSS---HHHHHHHHHHHHHHHHHHHHHHHHHHHHH-GGGT--

Foldseek 3Di:
DDPVVVVVVPPDADQDADDDDPPHDPQLVVLRVQLRVLVHVLRDDDDPVVNVVSVVSNVVSVVSNVVVVVVVCCVVCVVVVDD

Organism: NCBI:txid2294114

Sequence (83 aa):
MTYADLDRRVTRPAGFKLNLPPDASKARRITQRKYEDAVNAMAGPMDAESWRVALDAQDRARRNYGAVLLREDRQSRPHIYAK